Protein AF-A0A843TCG7-F1 (afdb_monomer_lite)

Sequence (120 aa):
MPHRTEGRHVPHPFVGMWHIFAMELWDASYFNMERQAFIEVRPDNLGSFQFGLVTGALDGSVEGKLPRQRYVFTWQGSDEMDPVSGSGSLKVEAADTIFGQFRIHQGDRPKFKARRGSPS

pLDDT: mean 91.46, std 14.47, range [39.84, 98.88]

Foldseek 3Di:
DDDPDPQPQDDDLQAAKWFWQDKDPDHPCQQCVPHGW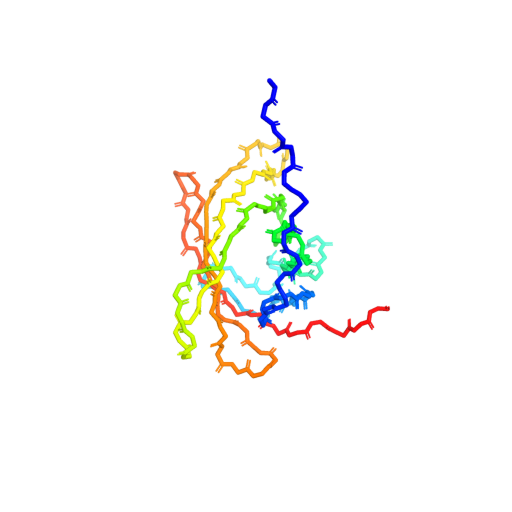IWHQHSSRWTWTGGRQWIWIWRWDWDDDPPFIKIKTKIWTDRVNHTWIWIKIWHDPDSFKIWMWTDIVVDDIMITMIGGDDDD

Structure (mmCIF, N/CA/C/O backbone):
data_AF-A0A843TCG7-F1
#
_entry.id   AF-A0A843TCG7-F1
#
loop_
_atom_site.group_PDB
_atom_site.id
_atom_site.type_symbol
_atom_site.label_atom_id
_atom_site.label_alt_id
_atom_site.label_comp_id
_atom_site.label_asym_id
_atom_site.label_entity_id
_atom_site.label_seq_id
_atom_site.pdbx_PDB_ins_code
_atom_site.Cartn_x
_atom_site.Cartn_y
_atom_site.Cartn_z
_atom_site.occupancy
_atom_site.B_iso_or_equiv
_atom_site.auth_seq_id
_atom_site.auth_comp_id
_atom_site.auth_asym_id
_atom_site.auth_atom_id
_atom_site.pdbx_PDB_model_num
ATOM 1 N N . MET A 1 1 ? 16.543 16.738 24.354 1.00 39.84 1 MET A N 1
ATOM 2 C CA . MET A 1 1 ? 16.347 15.490 23.585 1.00 39.84 1 MET A CA 1
ATOM 3 C C . MET A 1 1 ? 14.875 15.124 23.690 1.00 39.84 1 MET A C 1
ATOM 5 O O . MET A 1 1 ? 14.463 14.833 24.807 1.00 39.84 1 MET A O 1
ATOM 9 N N . PRO A 1 2 ? 14.033 15.252 22.651 1.00 49.72 2 PRO A N 1
ATOM 10 C CA . PRO A 1 2 ? 12.618 14.964 22.828 1.00 49.72 2 PRO A CA 1
ATOM 11 C C . PRO A 1 2 ? 12.399 13.456 22.981 1.00 49.72 2 PRO A C 1
ATOM 13 O O . PRO A 1 2 ? 13.002 12.635 22.292 1.00 49.72 2 PRO A O 1
ATOM 16 N N . HIS A 1 3 ? 11.549 13.135 23.948 1.00 40.50 3 HIS A N 1
ATOM 17 C CA . HIS A 1 3 ? 11.108 11.805 24.323 1.00 40.50 3 HIS A CA 1
ATOM 18 C C . HIS A 1 3 ? 10.508 11.079 23.114 1.00 40.50 3 HIS A C 1
ATOM 20 O O . HIS A 1 3 ? 9.529 11.546 22.532 1.00 40.50 3 HIS A O 1
ATOM 26 N N . ARG A 1 4 ? 11.080 9.924 22.754 1.00 44.91 4 ARG A N 1
ATOM 27 C CA . ARG A 1 4 ? 10.439 8.944 21.873 1.00 44.91 4 ARG A CA 1
ATOM 28 C C . ARG A 1 4 ? 9.166 8.488 22.583 1.00 44.91 4 ARG A C 1
ATOM 30 O O . ARG A 1 4 ? 9.231 7.692 23.511 1.00 44.91 4 ARG A O 1
ATOM 37 N N . THR A 1 5 ? 8.030 9.058 22.204 1.00 48.34 5 THR A N 1
ATOM 38 C CA . THR A 1 5 ? 6.724 8.571 22.636 1.00 48.34 5 THR A CA 1
ATOM 39 C C . THR A 1 5 ? 6.598 7.158 22.082 1.00 48.34 5 THR A C 1
ATOM 41 O O . THR A 1 5 ? 6.720 6.963 20.873 1.00 48.34 5 THR A O 1
ATOM 44 N N . GLU A 1 6 ? 6.448 6.169 22.960 1.00 48.81 6 GLU A N 1
ATOM 45 C CA . GLU A 1 6 ? 6.086 4.811 22.565 1.00 48.81 6 GLU A CA 1
ATOM 46 C C . GLU A 1 6 ? 4.863 4.910 21.649 1.00 48.81 6 GLU A C 1
ATOM 48 O O . GLU A 1 6 ? 3.836 5.483 22.025 1.00 48.81 6 GLU A O 1
ATOM 53 N N . GLY A 1 7 ? 5.025 4.459 20.402 1.00 52.78 7 GLY A N 1
ATOM 54 C CA . GLY A 1 7 ? 3.988 4.531 19.383 1.00 52.78 7 GLY A CA 1
ATOM 55 C C . GLY A 1 7 ? 2.716 3.902 19.928 1.00 52.78 7 GLY A C 1
ATOM 56 O O . GLY A 1 7 ? 2.700 2.744 20.341 1.00 52.78 7 GLY A O 1
ATOM 57 N N . ARG A 1 8 ? 1.654 4.700 20.000 1.00 56.16 8 ARG A N 1
ATOM 58 C CA . ARG A 1 8 ? 0.362 4.275 20.524 1.00 56.16 8 ARG A CA 1
ATOM 59 C C . ARG A 1 8 ? -0.120 3.095 19.668 1.00 56.16 8 ARG A C 1
ATOM 61 O O . ARG A 1 8 ? -0.431 3.286 18.498 1.00 56.16 8 ARG A O 1
ATOM 68 N N . HIS A 1 9 ? -0.174 1.898 20.252 1.00 61.69 9 HIS A N 1
ATOM 69 C CA . HIS A 1 9 ? -0.843 0.725 19.685 1.00 61.69 9 HIS A CA 1
ATOM 70 C C . HIS A 1 9 ? -2.328 1.062 19.507 1.00 61.69 9 HIS A C 1
ATOM 72 O O . HIS A 1 9 ? -3.110 0.970 20.455 1.00 61.69 9 HIS A O 1
ATOM 78 N N . VAL A 1 10 ? -2.720 1.513 18.317 1.00 58.88 10 VAL A N 1
ATOM 79 C CA . VAL A 1 10 ? -4.123 1.795 18.007 1.00 58.88 10 VAL A CA 1
ATOM 80 C C . VAL A 1 10 ? -4.625 0.694 17.080 1.00 58.88 10 VAL A C 1
ATOM 82 O O . VAL A 1 10 ? -4.367 0.760 15.880 1.00 58.88 10 VAL A O 1
ATOM 85 N N . PRO A 1 11 ? -5.338 -0.325 17.595 1.00 78.00 11 PRO A N 1
ATOM 86 C CA . PRO A 1 11 ? -6.007 -1.282 16.730 1.00 78.00 11 PRO A CA 1
ATOM 87 C C . PRO A 1 11 ? -7.015 -0.533 15.853 1.00 78.00 11 PRO A C 1
ATOM 89 O O . PRO A 1 11 ? -7.926 0.138 16.339 1.00 78.00 11 PRO A O 1
ATOM 92 N N . HIS A 1 12 ? -6.824 -0.629 14.544 1.00 90.56 12 HIS A N 1
ATOM 93 C CA . HIS A 1 12 ? -7.675 -0.023 13.530 1.00 90.56 12 HIS A CA 1
ATOM 94 C C . HIS A 1 12 ? -7.920 -1.047 12.414 1.00 90.56 12 HIS A C 1
ATOM 96 O O . HIS A 1 12 ? -7.109 -1.959 12.224 1.00 90.56 12 HIS A O 1
ATOM 102 N N . PRO A 1 13 ? -9.006 -0.922 11.633 1.00 93.69 13 PRO A N 1
ATOM 103 C CA . PRO A 1 13 ? -9.451 -2.001 10.750 1.00 93.69 13 PRO A CA 1
ATOM 104 C C . PRO A 1 13 ? -8.453 -2.354 9.639 1.00 93.69 13 PRO A C 1
ATOM 106 O O . PRO A 1 13 ? -8.503 -3.465 9.117 1.00 93.69 13 PRO A O 1
ATOM 109 N N . PHE A 1 14 ? -7.543 -1.433 9.301 1.00 95.94 14 PHE A N 1
ATOM 110 C CA . PHE A 1 14 ? -6.522 -1.631 8.271 1.00 95.94 14 PHE A CA 1
ATOM 111 C C . PHE A 1 14 ? -5.353 -2.535 8.680 1.00 95.94 14 PHE A C 1
ATOM 113 O O . PHE A 1 14 ? -4.661 -2.995 7.782 1.00 95.94 14 PHE A O 1
ATOM 120 N N . VAL A 1 15 ? -5.129 -2.815 9.974 1.00 95.69 15 VAL A N 1
ATOM 121 C CA . VAL A 1 15 ? -4.014 -3.685 10.395 1.00 95.69 15 VAL A CA 1
ATOM 122 C C . VAL A 1 15 ? -4.189 -5.092 9.806 1.00 95.69 15 VAL A C 1
ATOM 124 O O . VAL A 1 15 ? -5.280 -5.677 9.858 1.00 95.69 15 VAL A O 1
ATOM 127 N N . GLY A 1 16 ? -3.105 -5.632 9.251 1.00 95.69 16 GLY A N 1
ATOM 128 C CA . GLY A 1 16 ? -3.008 -6.974 8.688 1.00 95.69 16 GLY A CA 1
ATOM 129 C C . GLY A 1 16 ? -2.487 -7.007 7.251 1.00 95.69 16 GLY A C 1
ATOM 130 O O . GLY A 1 16 ? -2.141 -5.983 6.661 1.00 95.69 16 GLY A O 1
ATOM 131 N N . MET A 1 17 ? -2.453 -8.223 6.707 1.00 97.50 17 MET A N 1
ATOM 132 C CA . MET A 1 17 ? -2.107 -8.507 5.317 1.00 97.50 17 MET A CA 1
ATOM 133 C C . MET A 1 17 ? -3.347 -8.403 4.423 1.00 97.50 17 MET A C 1
ATOM 135 O O . MET A 1 17 ? -4.407 -8.938 4.762 1.00 97.50 17 MET A O 1
ATOM 139 N N . TRP A 1 18 ? -3.208 -7.761 3.267 1.00 98.31 18 TRP A N 1
ATOM 140 C CA . TRP A 1 18 ? -4.271 -7.595 2.278 1.00 98.31 18 TRP A CA 1
ATOM 141 C C . TRP A 1 18 ? -3.765 -7.961 0.888 1.00 98.31 18 TRP A C 1
ATOM 143 O O . TRP A 1 18 ? -2.879 -7.300 0.363 1.00 98.31 18 TRP A O 1
ATOM 153 N N . HIS A 1 19 ? -4.344 -8.978 0.260 1.00 98.38 19 HIS A N 1
ATOM 154 C CA . HIS A 1 19 ? -3.980 -9.409 -1.088 1.00 98.38 19 HIS A CA 1
ATOM 155 C C . HIS A 1 19 ? -4.754 -8.619 -2.141 1.00 98.38 19 HIS A C 1
ATOM 157 O O . HIS A 1 19 ? -5.989 -8.644 -2.158 1.00 98.38 19 HIS A O 1
ATOM 163 N N . ILE A 1 20 ? -4.031 -7.933 -3.024 1.00 98.56 20 ILE A N 1
ATOM 164 C CA . ILE A 1 20 ? -4.602 -7.168 -4.134 1.00 98.56 20 ILE A CA 1
ATOM 165 C C . ILE A 1 20 ? -5.146 -8.158 -5.168 1.00 98.56 20 ILE A C 1
ATOM 167 O O . ILE A 1 20 ? -4.438 -9.059 -5.614 1.00 98.56 20 ILE A O 1
ATOM 171 N N . PHE A 1 21 ? -6.418 -8.004 -5.534 1.00 98.12 21 PHE A N 1
ATOM 172 C CA . PHE A 1 21 ? -7.091 -8.881 -6.502 1.00 98.12 21 PHE A CA 1
ATOM 173 C C . PHE A 1 21 ? -7.625 -8.136 -7.731 1.00 98.12 21 PHE A C 1
ATOM 175 O O . PHE A 1 21 ? -8.068 -8.774 -8.682 1.00 98.12 21 PHE A O 1
ATOM 182 N N . ALA A 1 22 ? -7.598 -6.801 -7.722 1.00 98.38 22 ALA A N 1
ATOM 183 C CA . ALA A 1 22 ? -7.946 -5.973 -8.8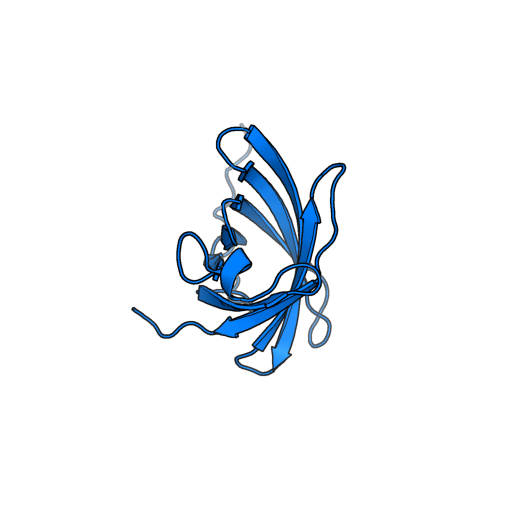71 1.00 98.38 22 ALA A CA 1
ATOM 184 C C . ALA A 1 22 ? -7.209 -4.630 -8.809 1.00 98.38 22 ALA A C 1
ATOM 186 O O . ALA A 1 22 ? -7.115 -4.034 -7.733 1.00 98.38 22 ALA A O 1
ATOM 187 N N . MET A 1 23 ? -6.754 -4.129 -9.961 1.00 98.31 23 MET A N 1
ATOM 188 C CA . MET A 1 23 ? -6.176 -2.792 -10.135 1.00 98.31 23 MET A CA 1
ATOM 189 C C . MET A 1 23 ? -6.771 -2.110 -11.373 1.00 98.31 23 MET A C 1
ATOM 191 O O . MET A 1 23 ? -7.226 -2.775 -12.296 1.00 98.31 23 MET A O 1
ATOM 195 N N . GLU A 1 24 ? -6.800 -0.777 -11.373 1.00 97.94 24 GLU A N 1
ATOM 196 C CA . GLU A 1 24 ? -7.391 0.029 -12.455 1.00 97.94 24 GLU A CA 1
ATOM 197 C C . GLU A 1 24 ? -6.552 0.023 -13.742 1.00 97.94 24 GLU A C 1
ATOM 199 O O . GLU A 1 24 ? -7.124 0.060 -14.825 1.00 97.94 24 GLU A O 1
ATOM 204 N N . LEU A 1 25 ? -5.219 -0.009 -13.628 1.00 96.62 25 LEU A N 1
ATOM 205 C CA . LEU A 1 25 ? -4.306 0.170 -14.768 1.00 96.62 25 LEU A CA 1
ATOM 206 C C . LEU A 1 25 ? -3.650 -1.122 -15.256 1.00 96.62 25 LEU A C 1
ATOM 208 O O . LEU A 1 25 ? -3.251 -1.200 -16.413 1.00 96.62 25 LEU A O 1
ATOM 212 N N . TRP A 1 26 ? -3.543 -2.127 -14.389 1.00 96.62 26 TRP A N 1
ATOM 213 C CA . TRP A 1 26 ? -2.810 -3.354 -14.679 1.00 96.62 26 TRP A CA 1
ATOM 214 C C . TRP A 1 26 ? -3.650 -4.580 -14.350 1.00 96.62 26 TRP A C 1
ATOM 216 O O . TRP A 1 26 ? -4.389 -4.595 -13.362 1.00 96.62 26 TRP A O 1
ATOM 226 N N . ASP A 1 27 ? -3.527 -5.615 -15.175 1.00 97.88 27 ASP A N 1
ATOM 227 C CA . ASP A 1 27 ? -4.209 -6.884 -14.956 1.00 97.88 27 ASP A CA 1
ATOM 228 C C . ASP A 1 27 ? -3.490 -7.764 -13.920 1.00 97.88 27 ASP A C 1
ATOM 230 O O . ASP A 1 27 ? -2.388 -7.466 -13.451 1.00 97.88 27 ASP A O 1
ATOM 234 N N . ALA A 1 28 ? -4.132 -8.877 -13.562 1.00 97.88 28 ALA A N 1
ATOM 235 C CA . ALA A 1 28 ? -3.628 -9.801 -12.553 1.00 97.88 28 ALA A CA 1
ATOM 236 C C . ALA A 1 28 ? -2.329 -10.511 -12.932 1.00 97.88 28 ALA A C 1
ATOM 238 O O . ALA A 1 28 ? -1.621 -10.946 -12.024 1.00 97.88 28 ALA A O 1
ATOM 239 N N . SER A 1 29 ? -2.009 -10.631 -14.222 1.00 97.75 29 SER A N 1
ATOM 240 C CA . SER A 1 29 ? -0.728 -11.193 -14.653 1.00 97.75 29 SER A CA 1
ATOM 241 C C . SER A 1 29 ? 0.409 -10.212 -14.376 1.00 97.75 29 SER A C 1
ATOM 243 O O . SER A 1 29 ? 1.467 -10.620 -13.906 1.00 97.75 29 SER A O 1
ATOM 245 N N . TYR A 1 30 ? 0.154 -8.914 -14.558 1.00 96.88 30 TYR A N 1
ATOM 246 C CA . TYR A 1 30 ? 1.123 -7.869 -14.266 1.00 96.88 30 TYR A CA 1
ATOM 247 C C . TYR A 1 30 ? 1.271 -7.633 -12.765 1.00 96.88 30 TYR A C 1
ATOM 249 O O . TYR A 1 30 ? 2.374 -7.717 -12.231 1.00 96.88 30 TYR A O 1
ATOM 257 N N . PHE A 1 31 ? 0.182 -7.355 -12.039 1.00 97.88 31 PHE A N 1
ATOM 258 C CA . PHE A 1 31 ? 0.341 -6.991 -10.630 1.00 97.88 31 PHE A CA 1
ATOM 259 C C . PHE A 1 31 ? 0.805 -8.167 -9.761 1.00 97.88 31 PHE A C 1
ATOM 261 O O . PHE A 1 31 ? 1.438 -7.922 -8.741 1.00 97.88 31 PHE A O 1
ATOM 268 N N . ASN A 1 32 ? 0.580 -9.422 -10.169 1.00 98.12 32 ASN A N 1
ATOM 269 C CA . ASN A 1 32 ? 1.137 -10.595 -9.482 1.00 98.12 32 ASN A CA 1
ATOM 270 C C . ASN A 1 32 ? 2.435 -11.134 -10.108 1.00 98.12 32 ASN A C 1
ATOM 272 O O . ASN A 1 32 ? 2.799 -12.270 -9.811 1.00 98.12 32 ASN A O 1
ATOM 276 N N . MET A 1 33 ? 3.102 -10.372 -10.982 1.00 96.75 33 MET A N 1
ATOM 277 C CA . MET A 1 33 ? 4.231 -10.864 -11.784 1.00 96.75 33 MET A CA 1
ATOM 278 C C . MET A 1 33 ? 5.344 -11.502 -10.939 1.00 96.75 33 MET A C 1
ATOM 280 O O . MET A 1 33 ? 5.779 -12.604 -11.254 1.00 96.75 33 MET A O 1
ATOM 284 N N . GLU A 1 34 ? 5.771 -10.841 -9.860 1.00 96.19 34 GLU A N 1
ATOM 285 C CA . GLU A 1 34 ? 6.816 -11.361 -8.964 1.00 96.19 34 GLU A CA 1
ATOM 286 C C . GLU A 1 34 ? 6.253 -12.346 -7.925 1.00 96.19 34 GLU A C 1
ATOM 288 O O . GLU A 1 34 ? 6.820 -13.399 -7.639 1.00 96.19 34 GLU A O 1
ATOM 293 N N . ARG A 1 35 ? 5.116 -11.989 -7.323 1.00 96.06 35 ARG A N 1
ATOM 294 C CA . ARG A 1 35 ? 4.392 -12.771 -6.311 1.00 96.06 35 ARG A CA 1
ATOM 295 C C . ARG A 1 35 ? 2.976 -12.230 -6.162 1.00 96.06 35 ARG A C 1
ATOM 297 O O . ARG A 1 35 ? 2.672 -11.157 -6.676 1.00 96.06 35 ARG A O 1
ATOM 304 N N . GLN A 1 36 ? 2.132 -12.925 -5.394 1.00 97.81 36 GLN A N 1
ATOM 305 C CA . GLN A 1 36 ? 0.814 -12.417 -4.999 1.00 97.81 36 GLN A CA 1
ATOM 306 C C . GLN A 1 36 ? 0.941 -10.982 -4.472 1.00 97.81 36 GLN A C 1
ATOM 308 O O . GLN A 1 36 ? 1.578 -10.745 -3.446 1.00 97.81 36 GLN A O 1
ATOM 313 N N . ALA A 1 37 ? 0.317 -10.039 -5.176 1.00 98.44 37 ALA A N 1
ATOM 314 C CA . ALA A 1 37 ? 0.331 -8.635 -4.818 1.00 98.44 37 ALA A CA 1
ATOM 315 C C . ALA A 1 37 ? -0.339 -8.422 -3.466 1.00 98.44 37 ALA A C 1
ATOM 317 O O . ALA A 1 37 ? -1.381 -9.029 -3.176 1.00 98.44 37 ALA A O 1
ATOM 318 N N . PHE A 1 38 ? 0.229 -7.539 -2.655 1.00 98.38 38 PHE A N 1
ATOM 319 C CA . PHE A 1 38 ? -0.282 -7.273 -1.322 1.00 98.38 38 PHE A CA 1
ATOM 320 C C . PHE A 1 38 ? 0.013 -5.858 -0.844 1.00 98.38 38 PHE A C 1
ATOM 322 O O . PHE A 1 38 ? 0.896 -5.169 -1.353 1.00 98.38 38 PHE A O 1
ATOM 329 N N . ILE A 1 39 ? -0.709 -5.478 0.204 1.00 98.50 39 ILE A N 1
ATOM 330 C CA . ILE A 1 39 ? -0.357 -4.402 1.116 1.00 98.50 39 ILE A CA 1
ATOM 331 C C . ILE A 1 39 ? -0.473 -4.912 2.555 1.00 98.50 39 ILE A C 1
ATOM 333 O O . ILE A 1 39 ? -1.464 -5.533 2.936 1.00 98.50 39 ILE A O 1
ATOM 337 N N . GLU A 1 40 ? 0.555 -4.669 3.351 1.00 97.88 40 GLU A N 1
ATOM 338 C CA . GLU A 1 40 ? 0.622 -4.995 4.769 1.00 97.88 40 GLU A CA 1
ATOM 339 C C . GLU A 1 40 ? 0.603 -3.695 5.567 1.00 97.88 40 GLU A C 1
ATOM 341 O O . GLU A 1 40 ? 1.399 -2.794 5.307 1.00 97.88 40 GLU A O 1
ATOM 346 N N . VAL A 1 41 ? -0.272 -3.615 6.568 1.00 97.50 41 VAL A N 1
ATOM 347 C CA . VAL A 1 41 ? -0.242 -2.544 7.570 1.00 97.50 41 VAL A CA 1
ATOM 348 C C . VAL A 1 41 ? -0.020 -3.175 8.935 1.00 97.50 41 VAL A C 1
ATOM 350 O O . VAL A 1 41 ? -0.816 -3.999 9.391 1.00 97.50 41 VAL A O 1
ATOM 353 N N . ARG A 1 42 ? 1.063 -2.794 9.601 1.00 95.88 42 ARG A N 1
ATOM 354 C CA . ARG A 1 42 ? 1.444 -3.298 10.919 1.00 95.88 42 ARG A CA 1
ATOM 355 C C . ARG A 1 42 ? 0.821 -2.445 12.037 1.00 95.88 42 ARG A C 1
ATOM 357 O O . ARG A 1 42 ? 0.368 -1.327 11.784 1.00 95.88 42 ARG A O 1
ATOM 364 N N . PRO A 1 43 ? 0.798 -2.936 13.292 1.00 95.25 43 PRO A N 1
ATOM 365 C CA . PRO A 1 43 ? 0.206 -2.208 14.422 1.00 95.25 43 PRO A CA 1
ATOM 366 C C . PRO A 1 43 ? 0.861 -0.856 14.757 1.00 95.25 43 PRO A C 1
ATOM 368 O O . PRO A 1 43 ? 0.263 -0.052 15.470 1.00 95.25 43 PRO A O 1
ATOM 371 N N . ASP A 1 44 ? 2.074 -0.604 14.260 1.00 94.81 44 ASP A N 1
ATOM 372 C CA . ASP A 1 44 ? 2.810 0.657 14.400 1.00 94.81 44 ASP A CA 1
ATOM 373 C C . ASP A 1 44 ? 2.471 1.686 13.300 1.00 94.81 44 ASP A C 1
ATOM 375 O O . ASP A 1 44 ? 3.086 2.747 13.255 1.00 94.81 44 ASP A O 1
ATOM 379 N N . ASN A 1 45 ? 1.477 1.401 12.445 1.00 95.94 45 ASN A N 1
ATOM 380 C CA . ASN A 1 45 ? 1.112 2.148 11.232 1.00 95.94 45 ASN A CA 1
ATOM 381 C C . ASN A 1 45 ? 2.191 2.183 10.141 1.00 95.94 45 ASN A C 1
ATOM 383 O O . ASN A 1 45 ? 2.013 2.880 9.140 1.00 95.94 45 ASN A O 1
ATOM 387 N N . LEU A 1 46 ? 3.267 1.414 10.291 1.00 97.56 46 LEU A N 1
ATOM 388 C CA . LEU A 1 46 ? 4.209 1.156 9.212 1.00 97.56 46 LEU A CA 1
ATOM 389 C C . LEU A 1 46 ? 3.749 -0.066 8.420 1.00 97.56 46 LEU A C 1
ATOM 391 O O . LEU A 1 46 ? 2.821 -0.779 8.809 1.00 97.56 46 LEU A O 1
ATOM 395 N N . GLY A 1 47 ? 4.396 -0.338 7.299 1.00 97.56 47 GLY A N 1
ATOM 396 C CA . GLY A 1 47 ? 3.986 -1.456 6.469 1.00 97.56 47 GLY A CA 1
ATOM 397 C C . GLY A 1 47 ? 4.847 -1.648 5.245 1.00 97.56 47 GLY A C 1
ATOM 398 O O . GLY A 1 47 ? 5.895 -1.019 5.092 1.00 97.56 47 GLY A O 1
ATOM 399 N N . SER A 1 48 ? 4.382 -2.518 4.363 1.00 98.56 48 SER A N 1
ATOM 400 C CA . SER A 1 48 ? 5.024 -2.757 3.080 1.00 98.56 48 SER A CA 1
ATOM 401 C C . SER A 1 48 ? 4.004 -3.146 2.019 1.00 98.56 48 SER A C 1
ATOM 403 O O . SER A 1 48 ? 2.865 -3.494 2.333 1.00 98.56 48 SER A O 1
ATOM 405 N N . PHE A 1 49 ? 4.388 -3.073 0.752 1.00 98.56 49 PHE A N 1
ATOM 406 C CA . PHE A 1 49 ? 3.571 -3.578 -0.344 1.00 98.56 49 PHE A CA 1
ATOM 407 C C . PHE A 1 49 ? 4.431 -4.183 -1.455 1.00 98.56 49 PHE A C 1
ATOM 409 O O . PHE A 1 49 ? 5.625 -3.893 -1.569 1.00 98.56 49 PHE A O 1
ATOM 416 N N . GLN A 1 50 ? 3.779 -4.987 -2.292 1.00 98.06 50 GLN A N 1
ATOM 417 C CA . GLN A 1 50 ? 4.273 -5.440 -3.591 1.00 98.06 50 GLN A CA 1
ATOM 418 C C . GLN A 1 50 ? 3.128 -5.395 -4.601 1.00 98.06 50 GLN A C 1
ATOM 420 O O . GLN A 1 50 ? 2.052 -5.934 -4.327 1.00 98.06 50 GLN A O 1
ATOM 425 N N . PHE A 1 51 ? 3.386 -4.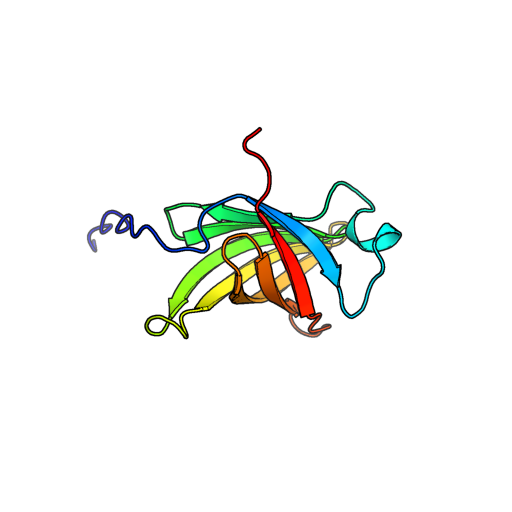860 -5.790 1.00 97.81 51 PHE A N 1
ATOM 426 C CA . PHE A 1 51 ? 2.636 -5.200 -6.999 1.00 97.81 51 PHE A CA 1
ATOM 427 C C . PHE A 1 51 ? 3.557 -5.098 -8.218 1.00 97.81 51 PHE A C 1
ATOM 429 O O . PHE A 1 51 ? 4.353 -4.169 -8.320 1.00 97.81 51 PHE A O 1
ATOM 436 N N . GLY A 1 52 ? 3.464 -6.053 -9.142 1.00 96.62 52 GLY A N 1
ATOM 437 C CA . GLY A 1 52 ? 4.415 -6.177 -10.243 1.00 96.62 52 GLY A CA 1
ATOM 438 C C . GLY A 1 52 ? 5.838 -6.218 -9.696 1.00 96.62 52 GLY A C 1
ATOM 439 O O . GLY A 1 52 ? 6.127 -7.007 -8.793 1.00 96.62 52 GLY A O 1
ATOM 440 N N . LEU A 1 53 ? 6.679 -5.312 -10.186 1.00 96.62 53 LEU A N 1
ATOM 441 C CA . LEU A 1 53 ? 8.067 -5.135 -9.753 1.00 96.62 53 LEU A CA 1
ATOM 442 C C . LEU A 1 53 ? 8.244 -3.951 -8.789 1.00 96.62 53 LEU A C 1
ATOM 444 O O . LEU A 1 53 ? 9.344 -3.711 -8.293 1.00 96.62 53 LEU A O 1
ATOM 448 N N . VAL A 1 54 ? 7.142 -3.275 -8.443 1.00 97.50 54 VAL A N 1
ATOM 449 C CA . VAL A 1 54 ? 7.127 -2.174 -7.485 1.00 97.50 54 VAL A CA 1
ATOM 450 C C . VAL A 1 54 ? 7.019 -2.722 -6.066 1.00 97.50 54 VAL A C 1
ATOM 452 O O . VAL A 1 54 ? 6.066 -3.421 -5.700 1.00 97.50 54 VAL A O 1
ATOM 455 N N . THR A 1 55 ? 7.982 -2.340 -5.239 1.00 97.94 55 THR A N 1
ATOM 456 C CA . THR A 1 55 ? 7.995 -2.576 -3.792 1.00 97.94 55 THR A CA 1
ATOM 457 C C . THR A 1 55 ? 8.017 -1.255 -3.054 1.00 97.94 55 THR A C 1
ATOM 459 O O . THR A 1 55 ? 8.501 -0.257 -3.583 1.00 97.94 55 THR A O 1
ATOM 462 N N . GLY A 1 56 ? 7.557 -1.235 -1.806 1.00 98.19 56 GLY A N 1
ATOM 463 C CA . GLY A 1 56 ? 7.795 -0.077 -0.954 1.00 98.19 56 GLY A CA 1
ATOM 464 C C . GLY A 1 56 ? 7.471 -0.299 0.510 1.00 98.19 56 GLY A C 1
ATOM 465 O O . GLY A 1 56 ? 6.640 -1.137 0.859 1.00 98.19 56 GLY A O 1
ATOM 466 N N . ALA A 1 57 ? 8.140 0.478 1.357 1.00 98.69 57 ALA A N 1
ATOM 467 C CA . ALA A 1 57 ? 7.834 0.616 2.772 1.00 98.69 57 ALA A CA 1
ATOM 468 C C . ALA A 1 57 ? 6.837 1.761 2.972 1.00 98.69 57 ALA A C 1
ATOM 470 O O . ALA A 1 57 ? 6.972 2.822 2.358 1.00 98.69 57 ALA A O 1
ATOM 471 N N . LEU A 1 58 ? 5.845 1.537 3.829 1.00 98.31 58 LEU A N 1
ATOM 472 C CA . LEU A 1 58 ? 4.796 2.498 4.153 1.00 98.31 58 LEU A CA 1
ATOM 473 C C . LEU A 1 58 ? 5.100 3.206 5.470 1.00 98.31 58 LEU A C 1
ATOM 475 O O . LEU A 1 58 ? 5.493 2.560 6.444 1.00 98.31 58 LEU A O 1
ATOM 479 N N . ASP A 1 59 ? 4.811 4.500 5.509 1.00 98.31 59 ASP A N 1
ATOM 480 C CA . ASP A 1 59 ? 4.664 5.286 6.732 1.00 98.31 59 ASP A CA 1
ATOM 481 C C . ASP A 1 59 ? 3.299 5.975 6.676 1.00 98.31 59 ASP A C 1
ATOM 483 O O . ASP A 1 59 ? 3.015 6.751 5.757 1.00 98.31 59 ASP A O 1
ATOM 487 N N . GLY A 1 60 ? 2.407 5.623 7.598 1.00 97.38 60 GLY A N 1
ATOM 488 C CA . GLY A 1 60 ? 1.024 6.060 7.534 1.00 97.38 60 GLY A CA 1
ATOM 489 C C . GLY A 1 60 ? 0.415 6.423 8.870 1.00 97.38 60 GLY A C 1
ATOM 490 O 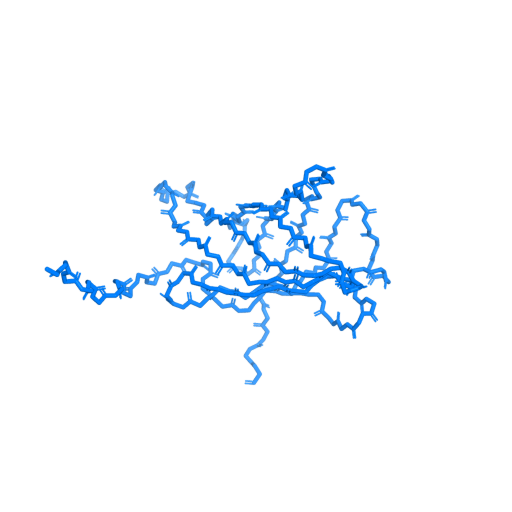O . GLY A 1 60 ? 0.986 6.275 9.946 1.00 97.38 60 GLY A O 1
ATOM 491 N N . SER A 1 61 ? -0.807 6.924 8.783 1.00 96.38 61 SER A N 1
ATOM 492 C CA . SER A 1 61 ? -1.638 7.232 9.933 1.00 96.38 61 SER A CA 1
ATOM 493 C C . SER A 1 61 ? -3.106 7.092 9.569 1.00 96.38 61 SER A C 1
ATOM 495 O O . SER A 1 61 ? -3.495 7.050 8.398 1.00 96.38 61 SER A O 1
ATOM 497 N N . VAL A 1 62 ? -3.942 6.996 10.594 1.00 96.12 62 VAL A N 1
ATOM 498 C CA . VAL A 1 62 ? -5.379 6.868 10.411 1.00 96.12 62 VAL A CA 1
ATOM 499 C C . VAL A 1 62 ? -6.059 8.220 10.587 1.00 96.12 62 VAL A C 1
ATOM 501 O O . VAL A 1 62 ? -5.962 8.846 11.640 1.00 96.12 62 VAL A O 1
ATOM 504 N N . GLU A 1 63 ? -6.808 8.634 9.572 1.00 94.88 63 GLU A N 1
ATOM 505 C CA . GLU A 1 63 ? -7.541 9.893 9.538 1.00 94.88 63 GLU A CA 1
ATOM 506 C C . GLU A 1 63 ? -9.059 9.679 9.570 1.00 94.88 63 GLU A C 1
ATOM 508 O O . GLU A 1 63 ? -9.609 8.699 9.052 1.00 94.88 63 GLU A O 1
ATOM 513 N N . GLY A 1 64 ? -9.761 10.658 10.141 1.00 91.25 64 GLY A N 1
ATOM 514 C CA . GLY A 1 64 ? -11.218 10.686 10.207 1.00 91.25 64 GLY A CA 1
ATOM 515 C C . GLY A 1 64 ? -11.812 9.860 11.351 1.00 91.25 64 GLY A C 1
ATOM 516 O O . GLY A 1 64 ? -11.132 9.427 12.278 1.00 91.25 64 GLY A O 1
ATOM 517 N N . LYS A 1 65 ? -13.134 9.682 11.298 1.00 86.69 65 LYS A N 1
ATOM 518 C CA . LYS A 1 65 ? -13.921 8.915 12.273 1.00 86.69 65 LYS A CA 1
ATOM 519 C C . LYS A 1 65 ? -14.709 7.833 11.551 1.00 86.69 65 LYS A C 1
ATOM 521 O O . LYS A 1 65 ? -15.063 8.002 10.382 1.00 86.69 65 LYS A O 1
ATOM 526 N N . LEU A 1 66 ? -15.019 6.744 12.251 1.00 80.44 66 LEU A N 1
ATOM 527 C CA . LEU A 1 66 ? -15.921 5.719 11.733 1.00 80.44 66 LEU A CA 1
ATOM 528 C C . LEU A 1 66 ? -17.278 6.339 11.331 1.00 80.44 66 LEU A C 1
ATOM 530 O O . LEU A 1 66 ? -17.746 7.257 12.007 1.00 80.44 66 LEU A O 1
ATOM 534 N N . PRO A 1 67 ? -17.906 5.874 10.234 1.00 81.81 67 PRO A N 1
ATOM 535 C CA . PRO A 1 67 ? -17.443 4.826 9.314 1.00 81.81 67 PRO A CA 1
ATOM 536 C C . PRO A 1 67 ? -16.547 5.346 8.168 1.00 81.81 67 PRO A C 1
ATOM 538 O O . PRO A 1 67 ? -16.174 4.584 7.287 1.00 81.81 67 PRO A O 1
ATOM 541 N N . ARG A 1 68 ? -16.193 6.638 8.139 1.00 87.00 68 ARG A N 1
ATOM 542 C CA . ARG A 1 68 ? -15.453 7.287 7.032 1.00 87.00 68 ARG A CA 1
ATOM 543 C C . ARG A 1 68 ? -13.932 7.311 7.234 1.00 87.00 68 ARG A C 1
ATOM 545 O O . ARG A 1 68 ? -13.250 8.153 6.651 1.00 87.00 68 ARG A O 1
ATOM 552 N N . GLN A 1 69 ? -13.424 6.422 8.079 1.00 93.62 69 GLN A N 1
ATOM 553 C CA . GLN A 1 69 ? -12.015 6.350 8.441 1.00 93.62 69 GLN A CA 1
ATOM 554 C C . GLN A 1 69 ? -11.157 5.958 7.229 1.00 93.62 69 GLN A C 1
ATOM 556 O O . GLN A 1 69 ? -11.594 5.179 6.377 1.00 93.62 69 GLN A O 1
ATOM 561 N N . ARG A 1 70 ? -9.942 6.501 7.145 1.00 96.75 70 ARG A N 1
ATOM 562 C CA . ARG A 1 70 ? -8.969 6.173 6.097 1.00 96.75 70 ARG A CA 1
ATOM 563 C C . ARG A 1 70 ? -7.603 5.938 6.712 1.00 96.75 70 ARG A C 1
ATOM 565 O O . ARG A 1 70 ? -7.239 6.652 7.636 1.00 96.75 70 ARG A O 1
ATOM 572 N N . TYR A 1 71 ? -6.847 4.995 6.177 1.00 97.69 71 TYR A N 1
ATOM 573 C CA . TYR A 1 71 ? -5.407 4.933 6.417 1.00 97.69 71 TYR A CA 1
ATOM 574 C C . TYR A 1 71 ? -4.724 5.696 5.286 1.00 97.69 71 TYR A C 1
ATOM 576 O O . TYR A 1 71 ? -4.921 5.347 4.125 1.00 97.69 71 TYR A O 1
ATOM 584 N N . VAL A 1 72 ? -4.014 6.773 5.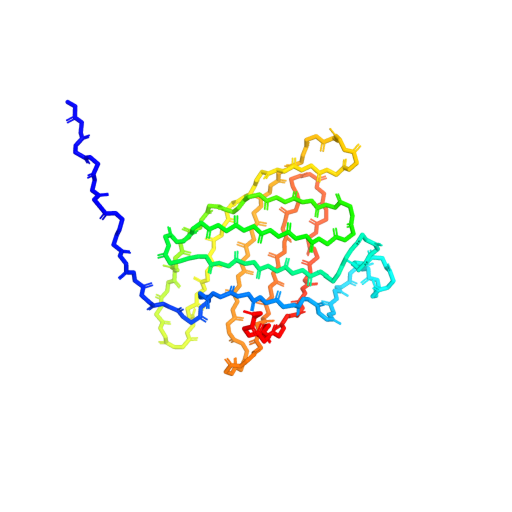604 1.00 98.44 72 VAL A N 1
ATOM 585 C CA . VAL A 1 72 ? -3.304 7.630 4.645 1.00 98.44 72 VAL A CA 1
ATOM 586 C C . VAL A 1 72 ? -1.815 7.425 4.865 1.00 98.44 72 VAL A C 1
ATOM 588 O O . VAL A 1 72 ? -1.366 7.413 6.008 1.00 98.44 72 VAL A O 1
ATOM 591 N N . PHE A 1 73 ? -1.058 7.240 3.787 1.00 98.56 73 PHE A N 1
ATOM 592 C CA . PHE A 1 73 ? 0.352 6.875 3.878 1.00 98.56 73 PHE A CA 1
ATOM 593 C C . PHE A 1 73 ? 1.206 7.569 2.823 1.00 98.56 73 PHE A C 1
ATOM 595 O O . PHE A 1 73 ? 0.731 7.891 1.728 1.00 98.56 73 PHE A O 1
ATOM 602 N N . THR A 1 74 ? 2.478 7.766 3.147 1.00 98.88 74 THR A N 1
ATOM 603 C CA . THR A 1 74 ? 3.567 7.950 2.185 1.00 98.88 74 THR A CA 1
ATOM 604 C C . THR A 1 74 ? 4.331 6.640 2.047 1.00 98.88 74 THR A C 1
ATOM 606 O O . THR A 1 74 ? 4.179 5.721 2.857 1.00 98.88 74 THR A O 1
ATOM 609 N N . TRP A 1 75 ? 5.116 6.515 0.983 1.00 98.81 75 TRP A N 1
ATOM 610 C CA . TRP A 1 75 ? 5.949 5.339 0.785 1.00 98.81 75 TRP A CA 1
ATOM 611 C C . TRP A 1 75 ? 7.211 5.653 -0.011 1.00 98.81 75 TRP A C 1
ATOM 613 O O . TRP A 1 75 ? 7.246 6.592 -0.814 1.00 98.81 75 TRP A O 1
ATOM 623 N N . GLN A 1 76 ? 8.242 4.846 0.222 1.00 98.62 76 GLN A N 1
ATOM 624 C CA . GLN A 1 76 ? 9.504 4.834 -0.519 1.00 98.62 76 GLN A CA 1
ATOM 625 C C . GLN A 1 76 ? 9.840 3.395 -0.893 1.00 98.62 76 GLN A C 1
ATOM 627 O O . GLN A 1 76 ? 9.581 2.478 -0.109 1.00 98.62 76 GLN A O 1
ATOM 632 N N . GLY A 1 77 ? 10.414 3.193 -2.071 1.00 98.12 77 GLY A N 1
ATOM 633 C CA . GLY A 1 77 ? 10.712 1.859 -2.555 1.00 98.12 77 GLY A CA 1
ATOM 634 C C . GLY A 1 77 ? 11.427 1.843 -3.893 1.00 98.12 77 GLY A C 1
ATOM 635 O O . GLY A 1 77 ? 12.175 2.768 -4.211 1.00 98.12 77 GLY A O 1
ATOM 636 N N . SER A 1 78 ? 11.217 0.774 -4.654 1.00 97.56 78 SER A N 1
ATOM 637 C CA . SER A 1 78 ? 11.919 0.541 -5.912 1.00 97.56 78 SER A CA 1
ATOM 638 C C . SER A 1 78 ? 11.011 -0.094 -6.957 1.00 97.56 78 SER A C 1
ATOM 640 O O . SER A 1 78 ? 10.151 -0.904 -6.606 1.00 97.56 78 SER A O 1
ATOM 642 N N . ASP A 1 79 ? 11.228 0.290 -8.211 1.00 95.56 79 ASP A N 1
ATOM 643 C CA . ASP A 1 79 ? 10.694 -0.322 -9.424 1.00 95.56 79 ASP A CA 1
ATOM 644 C C . ASP A 1 79 ? 11.894 -0.741 -10.277 1.00 95.56 79 ASP A C 1
ATOM 646 O O . ASP A 1 79 ? 12.671 0.114 -10.681 1.00 95.56 79 ASP A O 1
ATOM 650 N N . GLU A 1 80 ? 12.137 -2.043 -10.440 1.00 89.94 80 GLU A N 1
ATOM 651 C CA . GLU A 1 80 ? 13.293 -2.563 -11.200 1.00 89.94 80 GLU A CA 1
ATOM 652 C C . GLU A 1 80 ? 14.658 -1.909 -10.859 1.00 89.94 80 GLU A C 1
ATOM 654 O O . GLU A 1 80 ? 15.475 -1.646 -11.736 1.00 89.94 80 GLU A O 1
ATOM 659 N N . MET A 1 81 ? 14.946 -1.695 -9.567 1.00 91.12 81 MET A N 1
ATOM 660 C CA . MET A 1 81 ? 16.142 -1.002 -9.033 1.00 91.12 81 MET A CA 1
ATOM 661 C C . MET A 1 81 ? 16.103 0.531 -9.095 1.00 91.12 81 MET A C 1
ATOM 663 O O . MET A 1 81 ? 16.922 1.172 -8.429 1.00 91.12 81 MET A O 1
ATOM 667 N N . ASP A 1 82 ? 15.135 1.132 -9.781 1.00 96.19 82 ASP A N 1
ATOM 668 C CA . ASP A 1 82 ? 14.953 2.579 -9.781 1.00 96.19 82 ASP A CA 1
ATOM 669 C C . ASP A 1 82 ? 14.214 3.027 -8.513 1.00 96.19 82 ASP A C 1
ATOM 671 O O . ASP A 1 82 ? 13.160 2.475 -8.175 1.00 96.19 82 ASP A O 1
ATOM 675 N N . PRO A 1 83 ? 14.741 4.015 -7.763 1.00 97.62 83 PRO A N 1
ATOM 676 C CA . PRO A 1 83 ? 14.054 4.547 -6.599 1.00 97.62 83 PRO A CA 1
ATOM 677 C C . PRO A 1 83 ? 12.744 5.226 -6.994 1.00 97.62 83 PRO A C 1
ATOM 679 O O . PRO A 1 83 ? 12.722 6.198 -7.750 1.00 97.62 83 PRO A O 1
ATOM 682 N N . VAL A 1 84 ? 11.653 4.769 -6.394 1.00 98.31 84 VAL A N 1
ATOM 683 C CA . VAL A 1 84 ? 10.324 5.360 -6.558 1.00 98.31 84 VAL A CA 1
ATOM 684 C C . VAL A 1 84 ? 9.729 5.693 -5.199 1.00 98.31 84 VAL A C 1
ATOM 686 O O . VAL A 1 84 ? 10.091 5.144 -4.157 1.00 98.31 84 VAL A O 1
ATOM 689 N N . SER A 1 85 ? 8.815 6.654 -5.188 1.00 98.62 85 SER A N 1
ATOM 690 C CA . SER A 1 85 ? 8.136 7.079 -3.969 1.00 98.62 85 SER A CA 1
ATOM 691 C C . SER A 1 85 ? 6.740 7.574 -4.283 1.00 98.62 85 SER A C 1
ATOM 693 O O . SER A 1 85 ? 6.378 7.799 -5.442 1.00 98.62 85 SER A O 1
ATOM 695 N N . GLY A 1 86 ? 5.943 7.774 -3.244 1.00 98.56 86 GLY A N 1
ATOM 696 C CA . GLY A 1 86 ? 4.599 8.269 -3.435 1.00 98.56 86 GLY A CA 1
ATOM 697 C C . GLY A 1 86 ? 3.792 8.375 -2.160 1.00 98.56 86 GLY A C 1
ATOM 698 O O . GLY A 1 86 ? 4.312 8.468 -1.048 1.00 98.56 86 GLY A O 1
ATOM 699 N N . SER A 1 87 ? 2.481 8.383 -2.347 1.00 98.75 87 SER A N 1
ATOM 700 C CA . SER A 1 87 ? 1.505 8.345 -1.267 1.00 98.75 87 SER A CA 1
ATOM 701 C C . SER A 1 87 ? 0.308 7.488 -1.642 1.00 98.75 87 SER A C 1
ATOM 703 O O . SER A 1 87 ? 0.240 6.935 -2.741 1.00 98.75 87 SER A O 1
ATOM 705 N N . GLY A 1 88 ? -0.639 7.344 -0.728 1.00 98.50 88 GLY A N 1
ATOM 706 C CA . GLY A 1 88 ? -1.860 6.613 -0.995 1.00 98.50 88 GLY A CA 1
ATOM 707 C C . GLY A 1 88 ? -2.851 6.671 0.149 1.00 98.50 88 GLY A C 1
ATOM 708 O O . GLY A 1 88 ? -2.642 7.340 1.165 1.00 98.50 88 GLY A O 1
ATOM 709 N N . SER A 1 89 ? -3.971 5.983 -0.042 1.00 98.50 89 SER A N 1
ATOM 710 C CA . SER A 1 89 ? -4.942 5.791 1.030 1.00 98.50 89 SER A CA 1
ATOM 711 C C . SER A 1 89 ? -5.686 4.473 0.905 1.00 98.50 89 SER A C 1
ATOM 713 O O . SER A 1 89 ? -5.885 3.988 -0.208 1.00 98.50 89 SER A O 1
ATOM 715 N N . LEU A 1 90 ? -6.142 3.944 2.038 1.00 98.31 90 LEU A N 1
ATOM 716 C CA . LEU A 1 90 ? -7.024 2.786 2.146 1.00 98.31 90 LEU A CA 1
ATOM 717 C C . LEU A 1 90 ? -8.350 3.177 2.790 1.00 98.31 90 LEU A C 1
ATOM 719 O O . LEU A 1 90 ? -8.407 4.031 3.681 1.00 98.31 90 LEU A O 1
ATOM 723 N N . LYS A 1 91 ? -9.417 2.504 2.368 1.00 97.19 91 LYS A N 1
ATOM 724 C CA . LYS A 1 91 ? -10.757 2.569 2.956 1.00 97.19 91 LYS A CA 1
ATOM 725 C C . LYS A 1 91 ? -11.317 1.165 3.074 1.00 97.19 91 LYS A C 1
ATOM 727 O O . LYS A 1 91 ? -11.144 0.357 2.169 1.00 97.19 91 LYS A O 1
ATOM 732 N N . VAL A 1 92 ? -12.021 0.901 4.163 1.00 95.06 92 VAL A N 1
ATOM 733 C CA . VAL A 1 92 ? -12.781 -0.340 4.331 1.00 95.06 92 VAL A CA 1
ATOM 734 C C . VAL A 1 92 ? -14.032 -0.256 3.452 1.00 95.06 92 VAL A C 1
ATOM 736 O O . VAL A 1 92 ? -14.815 0.680 3.607 1.00 95.06 92 VAL A O 1
ATOM 739 N N . GLU A 1 93 ? -14.209 -1.200 2.524 1.00 93.38 93 GLU A N 1
ATOM 740 C CA . GLU A 1 93 ? -15.469 -1.381 1.779 1.00 93.38 93 GLU A CA 1
ATOM 741 C C . GLU A 1 93 ? -16.372 -2.412 2.470 1.00 93.38 93 GLU A C 1
ATOM 743 O O . GLU A 1 93 ? -17.582 -2.216 2.549 1.00 93.38 93 GLU A O 1
ATOM 748 N N . ALA A 1 94 ? -15.781 -3.485 3.002 1.00 91.88 94 ALA A N 1
ATOM 749 C CA . ALA A 1 94 ? -16.448 -4.542 3.761 1.00 91.88 94 ALA A CA 1
ATOM 750 C C . ALA A 1 94 ? -15.490 -5.113 4.824 1.00 91.88 94 ALA A C 1
ATOM 752 O O . ALA A 1 94 ? -14.316 -4.751 4.856 1.00 91.88 94 ALA A O 1
ATOM 753 N N . ALA A 1 95 ? -15.964 -6.015 5.691 1.00 88.06 95 ALA A N 1
ATOM 754 C CA . ALA A 1 95 ? -15.168 -6.562 6.802 1.00 88.06 95 ALA A CA 1
ATOM 755 C C . ALA A 1 95 ? -13.807 -7.155 6.367 1.00 88.06 95 ALA A C 1
ATOM 757 O O . ALA A 1 95 ? -12.809 -7.050 7.088 1.00 88.06 95 ALA A O 1
ATOM 758 N N . ASP A 1 96 ? -13.762 -7.743 5.174 1.00 94.38 96 ASP A N 1
ATOM 759 C CA . ASP A 1 96 ? -12.608 -8.416 4.585 1.00 94.38 96 ASP A CA 1
ATOM 760 C C . ASP A 1 96 ? -12.091 -7.740 3.308 1.00 94.38 96 ASP A C 1
ATOM 762 O O . ASP A 1 96 ? -11.183 -8.274 2.679 1.00 94.38 96 ASP A O 1
ATOM 766 N N . THR A 1 97 ? -12.628 -6.578 2.925 1.00 97.00 97 THR A N 1
ATOM 767 C CA . THR A 1 97 ? -12.314 -5.929 1.647 1.00 97.00 97 THR A CA 1
ATOM 768 C C . THR A 1 97 ? -11.977 -4.458 1.844 1.00 97.00 97 THR A C 1
ATOM 770 O O . THR A 1 97 ? -12.744 -3.700 2.447 1.00 97.00 97 THR A O 1
ATOM 773 N N . ILE A 1 98 ? -10.848 -4.036 1.277 1.00 97.62 98 ILE A N 1
ATOM 774 C CA . ILE A 1 98 ? -10.438 -2.634 1.206 1.00 97.62 98 ILE A CA 1
ATOM 775 C C . ILE A 1 98 ? -10.396 -2.142 -0.235 1.00 97.62 98 ILE A C 1
ATOM 777 O O . ILE A 1 98 ? -10.032 -2.863 -1.166 1.00 97.62 98 ILE A O 1
ATOM 781 N N . PHE A 1 99 ? -10.716 -0.865 -0.381 1.00 98.31 99 PHE A N 1
ATOM 782 C CA . PHE A 1 99 ? -10.414 -0.079 -1.560 1.00 98.31 99 PHE A CA 1
ATOM 783 C C . PHE A 1 99 ? -9.210 0.804 -1.268 1.00 98.31 99 PHE A C 1
ATOM 785 O O . PHE A 1 99 ? -9.173 1.503 -0.248 1.00 98.31 99 PHE A O 1
ATOM 792 N N . GLY A 1 100 ? -8.244 0.796 -2.174 1.00 98.25 100 GLY A N 1
ATOM 793 C CA . GLY A 1 100 ? -7.033 1.583 -2.056 1.00 98.25 100 GLY A CA 1
ATOM 794 C C . GLY A 1 100 ? -6.754 2.424 -3.291 1.00 98.25 100 GLY A C 1
ATOM 795 O O . GLY A 1 100 ? -7.283 2.192 -4.378 1.00 98.25 100 GLY A O 1
ATOM 796 N N . GLN A 1 101 ? -5.902 3.421 -3.107 1.00 98.44 101 GLN A N 1
ATOM 797 C CA . GLN A 1 101 ? -5.320 4.193 -4.193 1.00 98.44 101 GLN A CA 1
ATOM 798 C C . GLN A 1 101 ? -3.846 4.421 -3.893 1.00 98.44 101 GLN A C 1
ATOM 800 O O . GLN A 1 101 ? -3.520 4.926 -2.817 1.00 98.44 101 GLN A O 1
ATOM 805 N N . PHE A 1 102 ? -2.988 4.105 -4.859 1.00 98.50 102 PHE A N 1
ATOM 806 C CA . PHE A 1 102 ? -1.619 4.602 -4.880 1.00 98.50 102 PHE A CA 1
ATOM 807 C C . PHE A 1 102 ? -1.552 5.908 -5.670 1.00 98.50 102 PHE A C 1
ATOM 809 O O . PHE A 1 102 ? -2.354 6.173 -6.566 1.00 98.50 102 PHE A O 1
ATOM 816 N N . ARG A 1 103 ? -0.565 6.728 -5.336 1.00 98.31 103 ARG A N 1
ATOM 817 C CA . ARG A 1 103 ? -0.110 7.889 -6.088 1.00 98.31 103 ARG A CA 1
ATOM 818 C C . ARG A 1 103 ? 1.397 7.766 -6.211 1.00 98.31 103 ARG A C 1
ATOM 820 O O . ARG A 1 103 ? 2.099 8.020 -5.236 1.00 98.31 103 ARG A O 1
ATOM 827 N N . ILE A 1 104 ? 1.874 7.403 -7.390 1.00 97.88 104 ILE A N 1
ATOM 828 C CA . ILE A 1 104 ? 3.302 7.357 -7.696 1.00 97.88 104 ILE A CA 1
ATOM 829 C C . ILE A 1 104 ? 3.764 8.800 -7.942 1.00 97.88 104 ILE A C 1
ATOM 831 O O . ILE A 1 104 ? 3.079 9.583 -8.614 1.00 97.88 104 ILE A O 1
ATOM 835 N N . HIS A 1 105 ? 4.868 9.218 -7.325 1.00 97.75 105 HIS A N 1
ATOM 836 C CA . HIS A 1 105 ? 5.420 10.555 -7.528 1.00 97.75 105 HIS A CA 1
ATOM 837 C C . HIS A 1 105 ? 5.766 10.740 -9.010 1.00 97.75 105 HIS A C 1
ATOM 839 O O . HIS A 1 105 ? 6.490 9.933 -9.572 1.00 97.75 105 HIS A O 1
ATOM 845 N N . GLN A 1 106 ? 5.213 11.787 -9.635 1.00 96.12 106 GLN A N 1
ATOM 846 C CA . GLN A 1 106 ? 5.337 12.053 -11.080 1.00 96.12 106 GLN A CA 1
ATOM 847 C C . GLN A 1 106 ? 4.859 10.914 -12.001 1.00 96.12 106 GLN A C 1
ATOM 849 O O . GLN A 1 106 ? 5.161 10.927 -13.188 1.00 96.12 106 GLN A O 1
ATOM 854 N N . GLY A 1 107 ? 4.062 9.980 -11.481 1.00 95.69 107 GLY A N 1
ATOM 855 C CA . GLY A 1 107 ? 3.532 8.857 -12.244 1.00 95.69 107 GLY A CA 1
ATOM 856 C C . GLY A 1 107 ? 2.029 8.679 -12.067 1.00 95.69 107 GLY A C 1
ATOM 857 O O . GLY A 1 107 ? 1.275 9.622 -11.783 1.00 95.69 107 GLY A O 1
ATOM 858 N N . ASP A 1 108 ? 1.609 7.431 -12.224 1.00 96.81 108 ASP A N 1
ATOM 859 C CA . ASP A 1 108 ? 0.212 7.030 -12.206 1.00 96.81 108 ASP A CA 1
ATOM 860 C C . ASP A 1 108 ? -0.438 7.076 -10.818 1.00 96.81 108 ASP A C 1
ATOM 862 O O . ASP A 1 108 ? 0.204 7.193 -9.765 1.00 96.81 108 ASP A O 1
ATOM 866 N N . ARG A 1 109 ? -1.774 6.988 -10.813 1.00 97.62 109 ARG A N 1
ATOM 867 C CA . ARG A 1 109 ? -2.594 6.983 -9.590 1.00 97.62 109 ARG A CA 1
ATOM 868 C C . ARG A 1 109 ? -3.586 5.817 -9.538 1.00 97.62 109 ARG A C 1
ATOM 870 O O . ARG A 1 109 ? -4.793 6.066 -9.420 1.00 97.62 109 ARG A O 1
ATOM 877 N N . PRO A 1 110 ? -3.103 4.570 -9.652 1.00 97.75 110 PRO A N 1
ATOM 878 C CA . PRO A 1 110 ? -3.952 3.399 -9.794 1.00 97.75 110 PRO A CA 1
ATOM 879 C C . PRO A 1 110 ? -4.805 3.191 -8.541 1.00 97.75 110 PRO A C 1
ATOM 881 O O . PRO A 1 110 ? -4.315 3.212 -7.404 1.00 97.75 110 PRO A O 1
ATOM 884 N N . LYS A 1 111 ? -6.098 2.954 -8.751 1.00 98.69 111 LYS A N 1
ATOM 885 C CA . LYS A 1 111 ? -6.978 2.394 -7.722 1.00 98.69 111 LYS A CA 1
ATOM 886 C C . LYS A 1 111 ? -6.834 0.880 -7.691 1.00 98.69 111 LYS A C 1
ATOM 888 O O . LYS A 1 111 ? -6.532 0.257 -8.709 1.00 98.69 111 LYS A O 1
ATOM 893 N N . PHE A 1 112 ? -7.098 0.289 -6.536 1.00 98.69 112 PHE A N 1
ATOM 894 C CA . PHE A 1 112 ? -7.071 -1.156 -6.366 1.00 98.69 112 PHE A CA 1
ATOM 895 C C . PHE A 1 112 ? -8.099 -1.634 -5.347 1.00 98.69 112 PHE A C 1
ATOM 897 O O . PHE A 1 112 ? -8.588 -0.867 -4.511 1.00 98.69 112 PHE A O 1
ATOM 904 N N . LYS A 1 113 ? -8.404 -2.928 -5.409 1.00 98.62 113 LYS A N 1
ATOM 905 C CA . LYS A 1 113 ? -9.128 -3.648 -4.364 1.00 98.62 113 LYS A CA 1
ATOM 906 C C . LYS A 1 113 ? -8.254 -4.750 -3.802 1.00 98.62 113 LYS A C 1
ATOM 908 O O . LYS A 1 113 ? -7.561 -5.444 -4.550 1.00 98.62 113 LYS A O 1
ATOM 913 N N . ALA A 1 114 ? -8.309 -4.913 -2.489 1.00 98.56 114 ALA A N 1
ATOM 914 C CA . ALA A 1 114 ? -7.613 -5.981 -1.802 1.00 98.56 114 ALA A CA 1
ATOM 915 C C . ALA A 1 114 ? -8.527 -6.657 -0.786 1.00 98.56 114 ALA A C 1
ATOM 917 O O . ALA A 1 114 ? -9.410 -6.027 -0.201 1.00 98.56 114 ALA A O 1
ATOM 918 N N . ARG A 1 115 ? -8.306 -7.952 -0.597 1.00 97.94 115 ARG A N 1
ATOM 919 C CA . ARG A 1 115 ? -9.020 -8.779 0.372 1.00 97.94 115 ARG A CA 1
ATOM 920 C C . ARG A 1 115 ? -8.088 -9.172 1.500 1.00 97.94 115 ARG A C 1
ATOM 922 O O . ARG A 1 115 ? -6.887 -9.307 1.276 1.00 97.94 115 ARG A O 1
ATOM 929 N N . ARG A 1 116 ? -8.621 -9.377 2.696 1.00 96.56 116 ARG A N 1
ATOM 930 C CA . ARG A 1 116 ? -7.825 -9.807 3.845 1.00 96.56 116 ARG A CA 1
ATOM 931 C C . ARG A 1 116 ? -7.110 -11.121 3.513 1.00 96.56 116 ARG A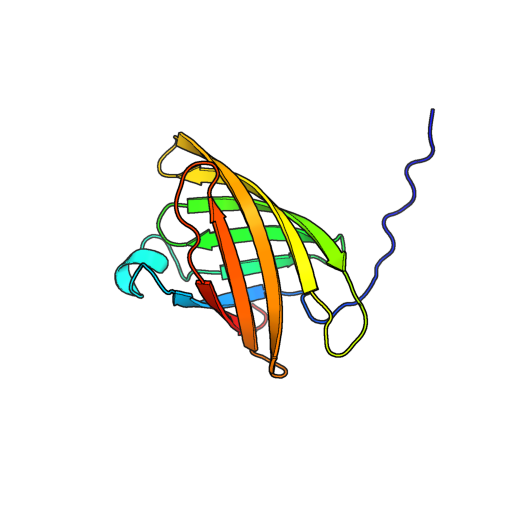 C 1
ATOM 933 O O . ARG A 1 116 ? -7.734 -12.069 3.038 1.00 96.56 116 ARG A O 1
ATOM 940 N N . GLY A 1 117 ? -5.796 -11.145 3.714 1.00 88.81 117 GLY A N 1
ATOM 941 C CA . GLY A 1 117 ? -4.986 -12.349 3.584 1.00 88.81 117 GLY A CA 1
ATOM 942 C C . GLY A 1 117 ? -5.315 -13.324 4.709 1.00 88.81 117 GLY A C 1
ATOM 943 O O . GLY A 1 117 ? -5.594 -12.912 5.838 1.00 88.81 117 GLY A O 1
ATOM 944 N N . SER A 1 118 ? -5.301 -14.620 4.404 1.00 74.00 118 SER A N 1
ATOM 945 C CA . SER A 1 118 ? -5.313 -15.645 5.445 1.00 74.00 118 SER A CA 1
ATOM 946 C C . SER A 1 118 ? -4.064 -15.481 6.318 1.00 74.00 118 SER A C 1
ATOM 948 O O . SER A 1 118 ? -3.004 -15.167 5.772 1.00 74.00 118 SER A O 1
ATOM 950 N N . PRO A 1 119 ? -4.157 -15.684 7.643 1.00 54.78 119 PRO A N 1
ATOM 951 C CA . PRO A 1 119 ? -2.965 -15.828 8.465 1.00 54.78 119 PRO A CA 1
ATOM 952 C C . PRO A 1 119 ? -2.127 -16.969 7.883 1.00 54.78 119 PRO A C 1
ATOM 954 O O . PRO A 1 119 ? -2.659 -18.058 7.657 1.00 54.78 119 PRO A O 1
ATOM 957 N N . SER A 1 120 ? -0.868 -16.684 7.573 1.00 47.03 120 SER A N 1
ATOM 958 C CA . SER A 1 120 ? 0.141 -17.688 7.225 1.00 47.03 120 SER A CA 1
ATOM 959 C C . SER A 1 120 ? 0.591 -18.453 8.460 1.00 47.03 120 SER A C 1
ATOM 961 O O . SER A 1 120 ? 0.743 -17.784 9.509 1.00 47.03 120 SER A O 1
#

Radius of gyration: 14.33 Å; chains: 1; bounding box: 34×33×39 Å

Secondary structure (DSSP, 8-state):
----PPP-----TT-EEEEEEEESSS-HHHHTSSSS-EEEE-TTSEEEEEETTEEEEEEEEEES-TTS-EEEEEEEEEETTEEEEEEEEEEEEETTEEEEEEEETTS---EEEEEEPPP-